Protein AF-A0A1H9VXN7-F1 (afdb_monomer_lite)

Radius of gyration: 12.14 Å; chains: 1; bounding box: 18×19×41 Å

Structure (mmCIF, N/CA/C/O backbone):
data_AF-A0A1H9VXN7-F1
#
_entry.id   AF-A0A1H9VXN7-F1
#
loop_
_atom_site.group_PDB
_atom_site.id
_atom_site.type_symbol
_atom_site.label_atom_id
_atom_site.label_alt_id
_atom_site.label_comp_id
_atom_site.label_asym_id
_atom_site.label_entity_id
_atom_site.label_seq_id
_atom_site.pdbx_PDB_ins_code
_atom_site.Cartn_x
_atom_site.Cartn_y
_atom_site.Cartn_z
_atom_site.occupancy
_atom_site.B_iso_or_equiv
_atom_site.auth_seq_id
_atom_site.auth_comp_id
_atom_site.auth_asym_id
_atom_site.auth_atom_id
_atom_site.pdbx_PDB_model_num
ATOM 1 N N . MET A 1 1 ? -1.006 5.630 -31.091 1.00 44.88 1 MET A N 1
ATOM 2 C CA . MET A 1 1 ? -1.286 5.018 -29.776 1.00 44.88 1 MET A CA 1
ATOM 3 C C . MET A 1 1 ? -0.027 5.203 -28.964 1.00 44.88 1 MET A C 1
ATOM 5 O O . MET A 1 1 ? 1.029 4.912 -29.503 1.00 44.88 1 MET A O 1
ATOM 9 N N . LYS A 1 2 ? -0.107 5.825 -27.782 1.00 42.91 2 LYS A N 1
ATOM 10 C CA . LYS A 1 2 ? 1.079 6.002 -26.938 1.00 42.91 2 LYS A CA 1
ATOM 11 C C . LYS A 1 2 ? 1.560 4.605 -26.564 1.00 42.91 2 LYS A C 1
ATOM 13 O O . LYS A 1 2 ? 0.795 3.865 -25.958 1.00 42.91 2 LYS A O 1
ATOM 18 N N . GLU A 1 3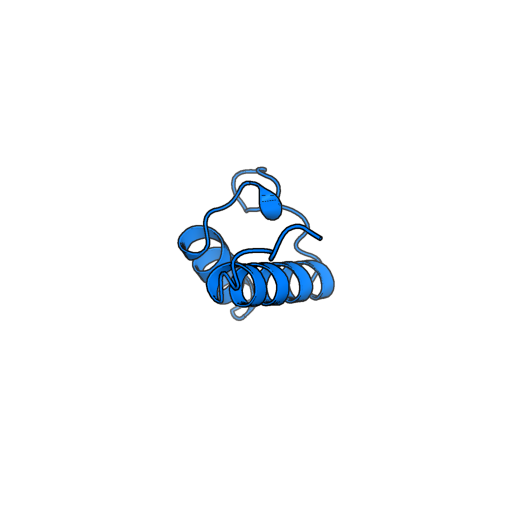 ? 2.756 4.245 -27.006 1.00 44.84 3 GLU A N 1
ATOM 19 C CA . GLU A 1 3 ? 3.479 3.095 -26.483 1.00 44.84 3 GLU A CA 1
ATOM 20 C C . GLU A 1 3 ? 3.695 3.387 -25.001 1.00 44.84 3 GLU A C 1
ATOM 22 O O . GLU A 1 3 ? 4.460 4.275 -24.632 1.00 44.84 3 GLU A O 1
ATOM 27 N N . TYR A 1 4 ? 2.874 2.756 -24.169 1.00 49.47 4 TYR A N 1
ATOM 28 C CA . TYR A 1 4 ? 3.030 2.759 -22.727 1.00 49.47 4 TYR A CA 1
ATOM 29 C C . TYR A 1 4 ? 4.375 2.097 -22.487 1.00 49.47 4 TYR A C 1
ATOM 31 O O . TYR A 1 4 ? 4.548 0.921 -22.809 1.00 49.47 4 TYR A O 1
ATOM 39 N N . GLU A 1 5 ? 5.334 2.901 -22.041 1.00 49.91 5 GLU A N 1
ATOM 40 C CA . GLU A 1 5 ? 6.622 2.451 -21.544 1.00 49.91 5 GLU A CA 1
ATOM 41 C C . GLU A 1 5 ? 6.369 1.188 -20.727 1.00 49.91 5 GLU A C 1
ATOM 43 O O . GLU 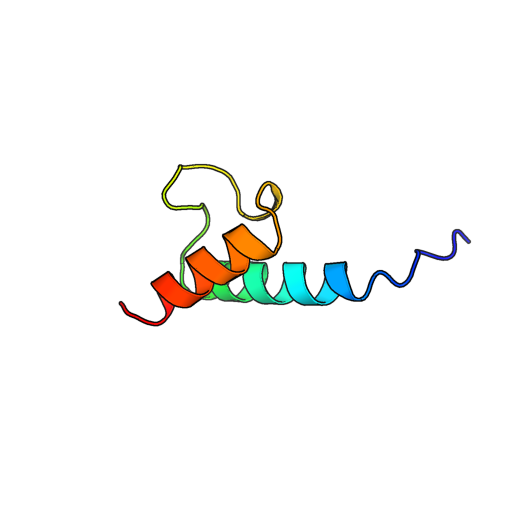A 1 5 ? 5.603 1.202 -19.762 1.00 49.91 5 GLU A O 1
ATOM 48 N N . GLN A 1 6 ? 6.906 0.072 -21.216 1.00 49.44 6 GLN A N 1
ATOM 49 C CA . GLN A 1 6 ? 6.788 -1.237 -20.598 1.00 49.44 6 GLN A CA 1
ATOM 50 C C . GLN A 1 6 ? 7.658 -1.210 -19.337 1.00 49.44 6 GLN A C 1
ATOM 52 O O . GLN A 1 6 ? 8.767 -1.736 -19.288 1.00 49.44 6 GLN A O 1
ATOM 57 N N . ASP A 1 7 ? 7.168 -0.483 -18.338 1.00 49.81 7 ASP A N 1
ATOM 58 C CA . ASP A 1 7 ? 7.738 -0.333 -17.018 1.00 49.81 7 ASP A CA 1
ATOM 59 C C . ASP A 1 7 ? 7.413 -1.629 -16.277 1.00 49.81 7 ASP A C 1
ATOM 61 O O . ASP A 1 7 ? 6.375 -1.773 -15.636 1.00 49.81 7 ASP A O 1
ATOM 65 N N . HIS A 1 8 ? 8.287 -2.626 -16.410 1.00 53.50 8 HIS A N 1
ATOM 66 C CA . HIS A 1 8 ? 8.192 -3.895 -15.675 1.00 53.50 8 HIS A CA 1
ATOM 67 C C . HIS A 1 8 ? 8.082 -3.708 -14.144 1.00 53.50 8 HIS A C 1
ATOM 69 O O . HIS A 1 8 ? 7.743 -4.645 -13.421 1.00 53.50 8 HIS A O 1
ATOM 75 N N . ASN A 1 9 ? 8.349 -2.501 -13.642 1.00 54.44 9 ASN A N 1
ATOM 76 C CA . ASN A 1 9 ? 8.201 -2.118 -12.248 1.00 54.44 9 ASN A CA 1
ATOM 77 C C . ASN A 1 9 ? 6.748 -1.726 -11.874 1.00 54.44 9 ASN A C 1
ATOM 79 O O . ASN A 1 9 ? 6.360 -1.905 -10.719 1.00 54.44 9 ASN A O 1
ATOM 83 N N . GLY A 1 10 ? 5.910 -1.306 -12.830 1.00 58.16 10 GLY A N 1
ATOM 84 C CA . GLY A 1 10 ? 4.472 -1.086 -12.624 1.00 58.16 10 GLY A CA 1
ATOM 85 C C . GLY A 1 10 ? 3.702 -2.374 -12.311 1.00 58.16 10 GLY A C 1
ATOM 86 O O . GLY A 1 10 ? 2.896 -2.396 -11.384 1.00 58.16 10 GLY A O 1
ATOM 87 N N . ASP A 1 11 ? 4.028 -3.461 -13.013 1.00 71.50 11 ASP A N 1
ATOM 88 C CA . ASP A 1 11 ? 3.392 -4.780 -12.852 1.00 71.50 11 ASP A CA 1
ATOM 89 C C . ASP A 1 11 ? 3.663 -5.367 -11.454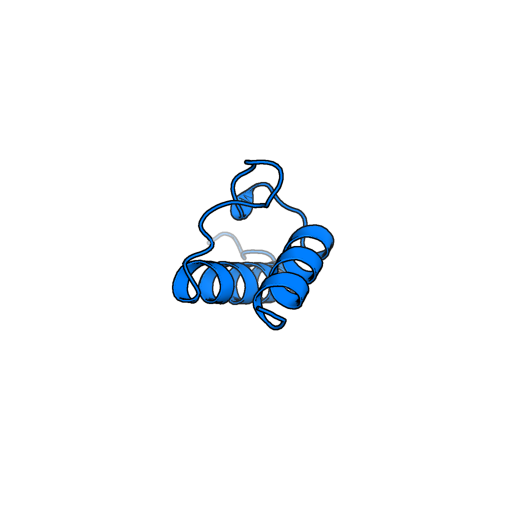 1.00 71.50 11 ASP A C 1
ATOM 91 O O . ASP A 1 11 ? 2.754 -5.787 -10.743 1.00 71.50 11 ASP A O 1
ATOM 95 N N . SER A 1 12 ? 4.915 -5.262 -10.992 1.00 79.88 12 SER A N 1
ATOM 96 C CA . SER A 1 12 ? 5.324 -5.738 -9.662 1.00 79.88 12 SER A CA 1
ATOM 97 C C . SER A 1 12 ? 4.694 -4.919 -8.533 1.00 79.88 12 SER A C 1
ATOM 99 O O . SER A 1 12 ? 4.343 -5.456 -7.483 1.00 79.88 12 SER A O 1
ATOM 101 N N . LYS A 1 13 ? 4.542 -3.603 -8.738 1.00 85.00 13 LYS A N 1
ATOM 102 C CA . LYS A 1 13 ? 3.895 -2.720 -7.766 1.00 85.00 13 LYS A CA 1
ATOM 103 C C . LYS A 1 13 ? 2.414 -3.058 -7.633 1.00 85.00 13 LYS A C 1
ATOM 105 O O . LYS A 1 13 ? 1.906 -3.153 -6.518 1.00 85.00 13 LYS A O 1
ATOM 110 N N . GLU A 1 14 ? 1.732 -3.228 -8.759 1.00 88.06 14 GLU A N 1
ATOM 111 C CA . GLU A 1 14 ? 0.302 -3.508 -8.779 1.00 88.06 14 GLU A CA 1
ATOM 112 C C . GLU A 1 14 ? -0.014 -4.884 -8.177 1.00 88.06 14 GLU A C 1
ATOM 114 O O . GLU A 1 14 ? -0.953 -4.986 -7.388 1.00 88.06 14 GLU A O 1
ATOM 119 N N . ASP A 1 15 ? 0.815 -5.902 -8.431 1.00 89.94 15 ASP A N 1
ATOM 120 C CA . ASP A 1 15 ? 0.643 -7.241 -7.854 1.00 89.94 15 ASP A CA 1
ATOM 121 C C . ASP A 1 15 ? 0.723 -7.225 -6.315 1.00 89.94 15 ASP A C 1
ATOM 123 O O . ASP A 1 15 ? -0.162 -7.744 -5.626 1.00 89.94 15 ASP A O 1
ATOM 127 N N . ILE A 1 16 ? 1.711 -6.512 -5.757 1.00 90.56 16 ILE A N 1
ATOM 128 C CA . ILE A 1 16 ? 1.856 -6.347 -4.302 1.00 90.56 16 ILE A 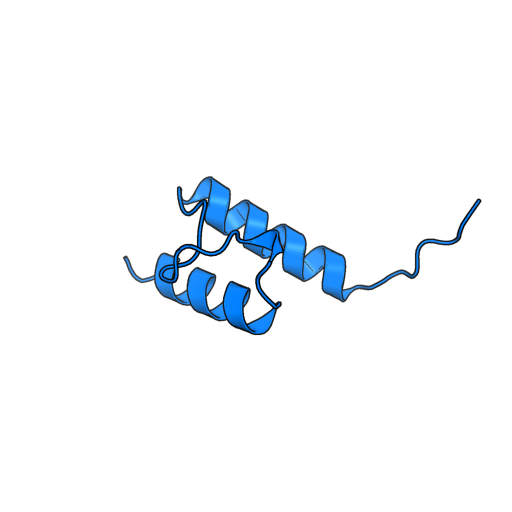CA 1
ATOM 129 C C . ILE A 1 16 ? 0.661 -5.590 -3.710 1.00 90.56 16 ILE A C 1
ATOM 131 O O . ILE A 1 16 ? 0.114 -6.001 -2.685 1.00 90.56 16 ILE A O 1
ATOM 135 N N . ILE A 1 17 ? 0.219 -4.507 -4.359 1.00 91.12 17 ILE A N 1
ATOM 136 C CA . ILE A 1 17 ? -0.958 -3.744 -3.920 1.00 91.12 17 ILE A CA 1
ATOM 137 C C . ILE A 1 17 ? -2.198 -4.644 -3.903 1.00 91.12 17 ILE A C 1
ATOM 139 O O . ILE A 1 17 ? -2.940 -4.650 -2.921 1.00 91.12 17 ILE A O 1
ATOM 143 N N . GLN A 1 18 ? -2.424 -5.425 -4.960 1.00 91.06 18 GLN A N 1
ATOM 144 C CA . GLN A 1 18 ? -3.558 -6.345 -5.036 1.00 91.06 18 GLN A CA 1
ATOM 145 C C . GLN A 1 18 ? -3.506 -7.407 -3.940 1.00 91.06 18 GLN A C 1
ATOM 147 O O . GLN A 1 18 ? -4.543 -7.750 -3.370 1.00 91.06 18 GLN A O 1
ATOM 152 N N . HIS A 1 19 ? -2.320 -7.922 -3.619 1.00 90.88 19 HIS A N 1
ATOM 153 C CA . HIS A 1 19 ? -2.174 -8.883 -2.536 1.00 90.88 19 HIS A CA 1
ATOM 154 C C . HIS A 1 19 ? -2.490 -8.261 -1.173 1.00 90.88 19 HIS A C 1
ATOM 156 O O . HIS A 1 19 ? -3.281 -8.822 -0.418 1.00 90.88 19 HIS A O 1
ATOM 162 N N . LEU A 1 20 ? -1.939 -7.080 -0.885 1.00 89.62 20 LEU A N 1
ATOM 163 C CA . LEU A 1 20 ? -2.218 -6.339 0.346 1.00 89.62 20 LEU A CA 1
ATOM 164 C C . LEU A 1 20 ? -3.721 -6.073 0.508 1.00 89.62 20 LEU A C 1
ATOM 166 O O . LEU A 1 20 ? -4.287 -6.355 1.563 1.00 89.62 20 LEU A O 1
ATOM 170 N N . ILE A 1 21 ? -4.397 -5.646 -0.563 1.00 90.81 21 ILE A N 1
ATOM 171 C CA . ILE A 1 21 ? -5.851 -5.432 -0.566 1.00 90.81 21 ILE A CA 1
ATOM 172 C C . ILE A 1 21 ? -6.606 -6.734 -0.273 1.00 90.81 21 ILE A C 1
ATOM 174 O O . ILE A 1 21 ? -7.524 -6.736 0.548 1.00 90.81 21 ILE A O 1
ATOM 178 N N . LYS A 1 22 ? -6.222 -7.855 -0.901 1.00 90.12 22 LYS A N 1
ATOM 179 C CA . LYS A 1 22 ? -6.820 -9.178 -0.632 1.00 90.12 22 LYS A CA 1
ATOM 180 C C . LYS A 1 22 ? -6.594 -9.639 0.809 1.00 90.12 22 LYS A C 1
ATOM 182 O O . LYS A 1 22 ? -7.446 -10.337 1.349 1.00 90.12 22 LYS A O 1
ATOM 187 N N . SER A 1 23 ? -5.491 -9.219 1.422 1.00 87.62 23 SER A N 1
ATOM 188 C CA . SER A 1 23 ? -5.179 -9.460 2.832 1.00 87.62 23 SER A CA 1
ATOM 189 C C . SER A 1 23 ? -5.903 -8.501 3.791 1.00 87.62 23 SER A C 1
ATOM 191 O O . SER A 1 23 ? -5.751 -8.618 5.002 1.00 87.62 23 SER A O 1
ATOM 193 N N . GLY A 1 24 ? -6.697 -7.551 3.281 1.00 87.94 24 GLY A N 1
ATOM 19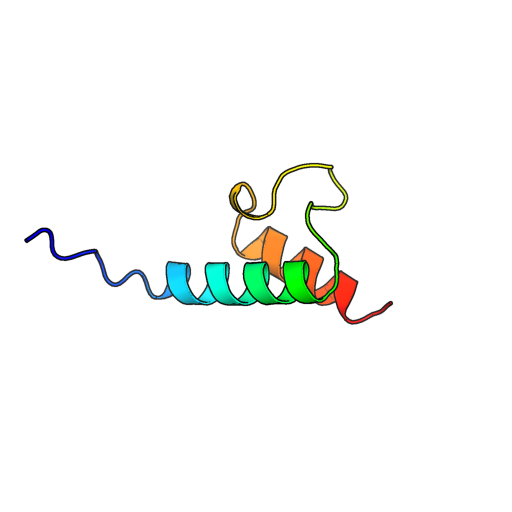4 C CA . GLY A 1 24 ? -7.418 -6.560 4.087 1.00 87.94 24 GLY A CA 1
ATOM 195 C C . GLY A 1 24 ? -6.602 -5.314 4.450 1.00 87.94 24 GLY A C 1
ATOM 196 O O . GLY A 1 24 ? -7.096 -4.447 5.174 1.00 87.94 24 GLY A O 1
ATOM 197 N N . CYS A 1 25 ? -5.384 -5.179 3.928 1.00 88.38 25 CYS A N 1
ATOM 198 C CA . CYS A 1 25 ? -4.544 -4.001 4.094 1.00 88.38 25 CYS A CA 1
ATOM 199 C C . CYS A 1 25 ? -4.85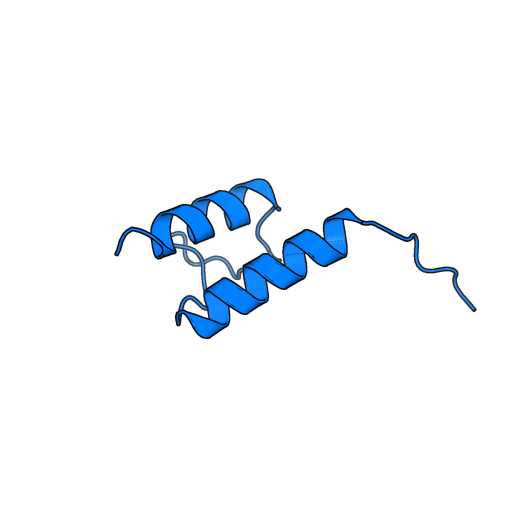7 -3.000 2.977 1.00 88.38 25 CYS A C 1
ATOM 201 O O . CYS A 1 25 ? -4.407 -3.146 1.848 1.00 88.38 25 CYS A O 1
ATOM 203 N N . TYR A 1 26 ? -5.640 -1.965 3.280 1.00 88.25 26 TYR A N 1
ATOM 204 C CA . TYR A 1 26 ? -5.992 -0.918 2.305 1.00 88.25 26 TYR A CA 1
ATOM 205 C C . TYR A 1 26 ? -5.075 0.308 2.384 1.00 88.25 26 TYR A C 1
ATOM 207 O O . TYR A 1 26 ? -5.102 1.175 1.511 1.00 88.25 26 TYR A O 1
ATOM 215 N N . LYS A 1 27 ? -4.289 0.403 3.458 1.00 90.81 27 LYS A N 1
ATOM 216 C CA . LYS A 1 27 ? -3.378 1.506 3.758 1.00 90.81 27 LYS A CA 1
ATOM 217 C C . LYS A 1 27 ? -2.121 0.952 4.402 1.00 90.81 27 LYS A C 1
ATOM 219 O O . LYS A 1 27 ? -2.169 -0.114 5.013 1.00 90.81 27 LYS A O 1
ATOM 224 N N . SER A 1 28 ? -1.036 1.708 4.292 1.00 89.62 28 SER A N 1
ATOM 225 C CA . SER A 1 28 ? 0.149 1.454 5.100 1.00 89.62 28 SER A CA 1
ATOM 226 C C . SER A 1 28 ? -0.136 1.705 6.580 1.00 89.62 28 SER A C 1
ATOM 228 O O . SER A 1 28 ? -1.036 2.474 6.932 1.00 89.62 28 SER A O 1
ATOM 230 N N . SER A 1 29 ? 0.700 1.127 7.432 1.00 85.88 29 SER A N 1
ATOM 231 C CA . SER A 1 29 ? 0.834 1.414 8.861 1.00 85.88 29 SER A CA 1
ATOM 232 C C . SER A 1 29 ? 0.953 2.917 9.179 1.00 85.88 29 SER A C 1
ATOM 234 O O . SER A 1 29 ? 0.488 3.363 10.223 1.00 85.88 29 SER A O 1
ATOM 236 N N . ASP A 1 30 ? 1.517 3.714 8.264 1.00 85.62 30 ASP A N 1
ATOM 237 C CA . ASP A 1 30 ? 1.639 5.183 8.369 1.00 85.62 30 ASP A CA 1
ATOM 238 C C . ASP A 1 30 ? 0.361 5.943 7.933 1.00 85.62 30 ASP A C 1
ATOM 240 O O . ASP A 1 30 ? 0.279 7.166 7.985 1.00 85.62 30 ASP A O 1
ATOM 244 N N . GLY A 1 31 ? -0.673 5.230 7.479 1.00 87.44 31 GLY A N 1
ATOM 245 C CA . GLY A 1 31 ? -1.956 5.801 7.058 1.00 87.44 31 GLY A CA 1
ATOM 246 C C . GLY A 1 31 ? -2.005 6.311 5.612 1.00 87.44 31 GLY A C 1
ATOM 247 O O . GLY A 1 31 ? -3.084 6.701 5.150 1.00 87.44 31 GLY A O 1
ATOM 248 N N . ARG A 1 32 ? -0.882 6.265 4.882 1.00 92.75 32 ARG A N 1
ATOM 249 C CA . ARG A 1 32 ? -0.806 6.531 3.434 1.00 92.75 32 ARG A CA 1
ATOM 250 C C . ARG A 1 32 ? -1.471 5.426 2.615 1.00 92.75 32 ARG A C 1
ATOM 252 O O . ARG A 1 32 ? -1.506 4.262 3.023 1.00 92.75 32 ARG A O 1
ATOM 259 N N . GLN A 1 33 ? -2.004 5.784 1.451 1.00 92.31 33 GLN A N 1
ATOM 260 C CA . GLN A 1 33 ? -2.614 4.821 0.538 1.00 92.31 33 GLN A CA 1
ATOM 261 C C . GLN A 1 33 ? -1.535 3.991 -0.157 1.00 92.31 33 GLN A C 1
ATOM 263 O O . GLN A 1 33 ? -0.455 4.492 -0.460 1.00 92.31 33 GLN A O 1
ATOM 268 N N . LEU A 1 34 ? -1.841 2.733 -0.479 1.00 90.62 34 LEU A N 1
ATOM 269 C CA . LEU A 1 34 ? -0.863 1.814 -1.074 1.00 90.62 34 LEU A CA 1
ATOM 270 C C . LEU A 1 34 ? -0.280 2.313 -2.408 1.00 90.62 34 LEU A C 1
ATOM 272 O O . LEU A 1 34 ? 0.892 2.096 -2.697 1.00 90.62 34 LEU A O 1
ATOM 276 N N . TYR A 1 35 ? -1.064 3.026 -3.219 1.00 89.56 35 TYR A N 1
ATOM 277 C CA . TYR A 1 35 ? -0.584 3.575 -4.492 1.00 89.56 35 TYR A CA 1
ATOM 278 C C . TYR A 1 35 ? 0.390 4.752 -4.315 1.00 89.56 35 TYR A C 1
ATOM 280 O O . TYR A 1 35 ? 1.198 5.005 -5.213 1.00 89.56 35 TYR A O 1
ATOM 288 N N . GLU A 1 36 ? 0.353 5.432 -3.165 1.00 89.94 36 GLU A N 1
ATOM 289 C CA . GLU A 1 36 ? 1.277 6.518 -2.803 1.00 89.94 36 GLU A CA 1
ATOM 290 C C . GLU A 1 36 ? 2.635 5.990 -2.331 1.00 89.94 36 GLU A C 1
ATOM 292 O O . GLU A 1 36 ? 3.610 6.738 -2.294 1.00 89.94 36 GLU A O 1
ATOM 297 N N . LEU A 1 37 ? 2.710 4.704 -1.986 1.00 89.69 37 LEU A N 1
ATOM 298 C CA . LEU A 1 37 ? 3.936 4.063 -1.545 1.00 89.69 37 LEU A CA 1
ATOM 299 C C . LEU A 1 37 ? 4.861 3.762 -2.726 1.00 89.69 37 LEU A C 1
ATOM 301 O O . LEU A 1 37 ? 4.440 3.455 -3.849 1.00 89.69 37 LEU A O 1
ATOM 305 N N . THR A 1 38 ? 6.157 3.811 -2.456 1.00 90.50 38 THR A N 1
ATOM 306 C CA . THR A 1 38 ? 7.177 3.274 -3.356 1.00 90.50 38 THR A CA 1
ATOM 307 C C . THR A 1 38 ? 7.153 1.743 -3.354 1.00 90.50 38 THR A C 1
ATOM 309 O O . THR A 1 38 ? 6.603 1.113 -2.452 1.00 90.50 38 THR A O 1
ATOM 312 N N . ILE A 1 39 ? 7.777 1.117 -4.357 1.00 87.50 39 ILE A N 1
ATOM 313 C CA . ILE A 1 39 ? 7.878 -0.350 -4.431 1.00 87.50 39 ILE A CA 1
ATOM 314 C C . ILE A 1 39 ? 8.571 -0.953 -3.195 1.00 87.50 39 ILE A C 1
ATOM 316 O O . ILE A 1 39 ? 8.176 -2.015 -2.725 1.00 87.50 39 ILE A O 1
ATOM 320 N N . PHE A 1 40 ? 9.553 -0.248 -2.623 1.00 89.62 40 PHE A N 1
ATOM 321 C CA . PHE A 1 40 ? 10.256 -0.673 -1.411 1.00 89.62 40 PHE A CA 1
ATOM 322 C C . PHE A 1 40 ? 9.355 -0.628 -0.176 1.00 89.62 40 PHE A C 1
ATOM 324 O O . PHE A 1 40 ? 9.361 -1.562 0.621 1.00 89.62 40 PHE A O 1
ATOM 331 N N . GLU A 1 41 ? 8.562 0.434 -0.033 1.00 91.12 41 GLU A N 1
ATOM 332 C CA . GLU A 1 41 ? 7.586 0.549 1.052 1.00 91.12 41 GLU A CA 1
ATOM 333 C C . GLU A 1 41 ? 6.497 -0.522 0.924 1.00 91.12 41 GLU A C 1
ATOM 335 O O . GLU A 1 41 ? 6.170 -1.175 1.905 1.00 91.12 41 GLU A O 1
ATOM 340 N N . LEU A 1 42 ? 6.000 -0.780 -0.289 1.00 90.69 42 LEU A N 1
ATOM 341 C CA . LEU A 1 42 ? 5.023 -1.845 -0.537 1.00 90.69 42 LEU A CA 1
ATOM 342 C C . LEU A 1 42 ? 5.565 -3.234 -0.217 1.00 90.69 42 LEU A C 1
ATOM 344 O O . LEU A 1 42 ? 4.867 -4.024 0.411 1.00 90.69 42 LEU A O 1
ATOM 348 N N . ALA A 1 43 ? 6.802 -3.531 -0.616 1.00 89.62 43 ALA A N 1
ATOM 349 C CA . ALA A 1 43 ? 7.447 -4.798 -0.290 1.00 89.62 43 ALA A CA 1
ATOM 350 C C . ALA A 1 43 ? 7.621 -4.974 1.227 1.00 89.62 43 ALA A C 1
ATOM 352 O O . ALA A 1 43 ? 7.468 -6.082 1.740 1.00 89.62 43 ALA A O 1
ATOM 353 N N . HIS A 1 44 ? 7.908 -3.885 1.948 1.00 90.62 44 HIS A N 1
ATOM 354 C CA . HIS A 1 44 ? 8.001 -3.904 3.404 1.00 90.62 44 HIS A CA 1
ATOM 355 C C . HIS A 1 44 ? 6.644 -4.186 4.059 1.00 90.62 44 HIS A C 1
ATOM 357 O O . HIS A 1 44 ? 6.557 -5.098 4.879 1.00 90.62 44 HIS A O 1
ATOM 363 N N . GLU A 1 45 ? 5.584 -3.480 3.650 1.00 89.62 45 GLU A N 1
ATOM 364 C CA . GLU A 1 45 ? 4.230 -3.726 4.164 1.00 89.62 45 GLU A CA 1
ATOM 365 C C . GLU A 1 45 ? 3.773 -5.154 3.845 1.00 89.62 45 GLU A C 1
ATOM 367 O O . GLU A 1 45 ? 3.244 -5.839 4.712 1.00 89.62 45 GLU A O 1
ATOM 372 N N . TYR A 1 46 ? 4.048 -5.640 2.632 1.00 88.69 46 TYR A N 1
ATOM 373 C CA . TYR A 1 46 ? 3.741 -7.009 2.219 1.00 88.69 46 TYR A CA 1
ATOM 374 C C . TYR A 1 46 ? 4.435 -8.052 3.094 1.00 88.69 46 TYR A C 1
ATOM 376 O O . TYR A 1 46 ? 3.800 -8.998 3.552 1.00 88.69 46 TYR A O 1
ATOM 384 N N . HIS A 1 47 ? 5.727 -7.873 3.371 1.00 88.19 47 HIS A N 1
ATOM 385 C CA . HIS A 1 47 ? 6.462 -8.777 4.250 1.00 88.19 47 HIS A CA 1
ATOM 386 C C . HIS A 1 47 ? 5.918 -8.751 5.687 1.00 88.19 47 HIS A C 1
ATOM 388 O O . HIS A 1 47 ? 5.882 -9.790 6.343 1.00 88.19 47 HIS A O 1
ATOM 394 N N . ASN A 1 48 ? 5.462 -7.589 6.164 1.00 85.56 48 ASN A N 1
ATOM 395 C CA . ASN A 1 48 ? 4.815 -7.469 7.467 1.00 85.56 48 ASN A CA 1
ATOM 396 C C . ASN A 1 48 ? 3.458 -8.198 7.500 1.00 85.56 48 ASN A C 1
ATOM 398 O O . ASN A 1 48 ? 3.184 -8.923 8.450 1.00 85.56 48 ASN A O 1
ATOM 402 N N . SER A 1 49 ? 2.654 -8.090 6.435 1.00 81.44 49 SER A N 1
ATOM 403 C CA . SER A 1 49 ? 1.361 -8.781 6.302 1.00 81.44 49 SER A CA 1
ATOM 404 C C . SER A 1 49 ? 1.465 -10.309 6.227 1.00 81.44 49 SER A C 1
ATOM 406 O O . SER A 1 49 ? 0.490 -10.990 6.519 1.00 81.44 49 SER A O 1
ATOM 408 N N . LEU A 1 50 ? 2.616 -10.868 5.836 1.00 78.56 50 LEU A N 1
ATOM 409 C CA . LEU A 1 50 ? 2.840 -12.322 5.817 1.00 78.56 50 LEU A CA 1
ATOM 410 C C . LEU A 1 50 ? 3.200 -12.914 7.191 1.00 78.56 50 LEU A C 1
ATOM 412 O O . LEU A 1 50 ? 3.283 -14.135 7.319 1.00 78.56 50 LEU A O 1
ATOM 416 N N . HIS A 1 51 ? 3.478 -12.072 8.188 1.00 67.19 51 HIS A N 1
ATOM 417 C CA . HIS A 1 51 ? 3.988 -12.483 9.498 1.00 67.19 51 HIS A CA 1
ATOM 418 C C . HIS A 1 51 ? 2.973 -12.294 10.641 1.00 67.19 51 HIS A C 1
ATOM 420 O O . HIS A 1 51 ? 3.343 -12.433 11.809 1.00 67.19 51 HIS A O 1
ATOM 426 N N . GLU A 1 52 ? 1.714 -12.004 10.301 1.00 54.78 52 GLU A N 1
ATOM 427 C CA . GLU A 1 52 ? 0.560 -11.898 11.209 1.00 54.78 52 GLU A CA 1
ATOM 428 C C . GLU A 1 52 ? -0.357 -13.126 11.080 1.00 54.78 52 GLU A C 1
ATOM 430 O O . GLU A 1 52 ? -0.799 -13.640 12.134 1.00 54.78 52 GLU A O 1
#

Secondary structure (DSSP, 8-state):
-------HHHHHHHHHHHHHHHTT--B-TTS-BGGGS-HHHHHHHHHHHTT-

Organism: NCBI:txid1601833

Foldseek 3Di:
DPPPPPPVLVVLLVVLCVVCVVLVNQADPVRHGSVPDDSVSSVVSSVVSVVD

InterPro domains:
  IPR025072 Fur-regulated basic protein A [PF13076] (13-47)

Sequence (52 aa):
MKEYEQDHNGDSKEDIIQHLIKSGCYKSSDGRQLYELTIFELAHEYHNSLHE

pLDDT: mean 79.73, std 16.1, range [42.91, 92.75]